Protein AF-K1RII8-F1 (afdb_monomer)

Structure (mmCIF, N/CA/C/O backbone):
data_AF-K1RII8-F1
#
_entry.id   AF-K1RII8-F1
#
loop_
_atom_site.group_PDB
_atom_site.id
_atom_site.type_symbol
_atom_site.label_atom_id
_atom_site.label_alt_id
_atom_site.label_comp_id
_atom_site.label_asym_id
_atom_site.label_entity_id
_atom_site.label_seq_id
_atom_site.pdbx_PDB_ins_code
_atom_site.Cartn_x
_atom_site.Cartn_y
_atom_site.Cartn_z
_atom_site.occupancy
_atom_site.B_iso_or_equiv
_atom_site.auth_seq_id
_atom_site.auth_comp_id
_atom_site.auth_asym_id
_atom_site.auth_atom_id
_atom_site.pdbx_PDB_model_num
ATOM 1 N N . GLY A 1 1 ? 4.124 8.345 20.555 1.00 61.12 1 GLY A N 1
ATOM 2 C CA . GLY A 1 1 ? 4.111 6.955 20.062 1.00 61.12 1 GLY A CA 1
ATOM 3 C C . GLY A 1 1 ? 3.527 6.010 21.091 1.00 61.12 1 GLY A C 1
ATOM 4 O O . GLY A 1 1 ? 2.361 5.662 20.985 1.00 61.12 1 GLY A O 1
ATOM 5 N N . ILE A 1 2 ? 4.304 5.656 22.119 1.00 74.94 2 ILE A N 1
ATOM 6 C CA . ILE A 1 2 ? 3.924 4.649 23.130 1.00 74.94 2 ILE A CA 1
ATOM 7 C C . ILE A 1 2 ? 2.565 4.928 23.811 1.00 74.94 2 ILE A C 1
ATOM 9 O O . ILE A 1 2 ? 1.757 4.004 23.855 1.00 74.94 2 ILE A O 1
ATOM 13 N N . PRO A 1 3 ? 2.238 6.161 24.260 1.00 75.81 3 PRO A N 1
ATOM 14 C CA . PRO A 1 3 ? 0.952 6.421 24.919 1.00 75.81 3 PRO A CA 1
ATOM 15 C C . PRO A 1 3 ? -0.270 6.275 24.000 1.00 75.81 3 PRO A C 1
ATOM 17 O O . PRO A 1 3 ? -1.356 5.941 24.457 1.00 75.81 3 PRO A O 1
ATOM 20 N N . VAL A 1 4 ? -0.103 6.531 22.699 1.00 74.69 4 VAL A N 1
ATOM 21 C CA . VAL A 1 4 ? -1.190 6.409 21.713 1.00 74.69 4 VAL A CA 1
ATOM 22 C C . VAL A 1 4 ? -1.444 4.936 21.402 1.00 74.69 4 VAL A C 1
ATOM 24 O O . VAL A 1 4 ? -2.581 4.487 21.473 1.00 74.69 4 VAL A O 1
ATOM 27 N N . LEU A 1 5 ? -0.377 4.158 21.195 1.00 75.81 5 LEU A N 1
ATOM 28 C CA . LEU A 1 5 ? -0.455 2.707 21.000 1.00 75.81 5 LEU A CA 1
ATOM 29 C C . LEU A 1 5 ? -1.109 1.990 22.189 1.00 75.81 5 LEU A C 1
ATOM 31 O O . LEU A 1 5 ? -1.930 1.095 22.001 1.00 75.81 5 LEU A O 1
ATOM 35 N N . THR A 1 6 ? -0.784 2.380 23.426 1.00 75.19 6 THR A N 1
ATOM 36 C CA . THR A 1 6 ? -1.411 1.776 24.611 1.00 75.19 6 THR A CA 1
ATOM 37 C C . THR A 1 6 ? -2.887 2.144 24.732 1.00 75.19 6 THR A C 1
ATOM 39 O O . THR A 1 6 ? -3.683 1.281 25.107 1.00 75.19 6 THR A O 1
ATOM 42 N N . MET A 1 7 ? -3.276 3.372 24.372 1.00 73.75 7 MET A N 1
ATOM 43 C CA . MET A 1 7 ? -4.682 3.782 24.308 1.00 73.75 7 MET A CA 1
ATOM 44 C C . MET A 1 7 ? -5.457 3.009 23.235 1.00 73.75 7 MET A C 1
ATOM 46 O O . MET A 1 7 ? -6.525 2.477 23.531 1.00 73.75 7 MET A O 1
ATOM 50 N N . GLU A 1 8 ? -4.911 2.862 22.028 1.00 72.50 8 GLU A N 1
ATOM 51 C CA . GLU A 1 8 ? -5.527 2.085 20.943 1.00 72.50 8 GLU A CA 1
ATOM 52 C C . GLU A 1 8 ? -5.708 0.609 21.323 1.00 72.50 8 GLU A C 1
ATOM 54 O O . GLU A 1 8 ? -6.787 0.042 21.142 1.00 72.50 8 GLU A O 1
ATOM 59 N N . LEU A 1 9 ? -4.691 -0.007 21.937 1.00 74.31 9 LEU A N 1
ATOM 60 C CA . LEU A 1 9 ? -4.772 -1.382 22.437 1.00 74.31 9 LEU A CA 1
ATOM 61 C C . LEU A 1 9 ? -5.768 -1.521 23.597 1.00 74.31 9 LEU A C 1
ATOM 63 O O . LEU A 1 9 ? -6.472 -2.529 23.687 1.00 74.31 9 LEU A O 1
ATOM 67 N N . ALA A 1 10 ? -5.856 -0.535 24.493 1.00 70.69 10 ALA A N 1
ATOM 68 C CA . ALA A 1 10 ? -6.836 -0.533 25.577 1.00 70.69 10 ALA A CA 1
ATOM 69 C C . ALA A 1 10 ? -8.272 -0.427 25.039 1.00 70.69 10 ALA A C 1
ATOM 71 O O . ALA A 1 10 ? -9.124 -1.220 25.439 1.00 70.69 10 ALA A O 1
ATOM 72 N N . VAL A 1 11 ? -8.521 0.475 24.084 1.00 66.50 11 VAL A N 1
ATOM 73 C CA . VAL A 1 11 ? -9.820 0.632 23.408 1.00 66.50 11 VAL A CA 1
ATOM 74 C C . VAL A 1 11 ? -10.182 -0.626 22.612 1.00 66.50 11 VAL A C 1
ATOM 76 O O . VAL A 1 11 ? -11.313 -1.106 22.699 1.00 66.50 11 VAL A O 1
ATOM 79 N N . GLY A 1 12 ? -9.220 -1.221 21.899 1.00 64.75 12 GLY A N 1
ATOM 80 C CA . GLY A 1 12 ? -9.406 -2.477 21.169 1.00 64.75 12 GLY A CA 1
ATOM 81 C C . GLY A 1 12 ? -9.759 -3.655 22.083 1.00 64.75 12 GLY A C 1
ATOM 82 O O . GLY A 1 12 ? -10.701 -4.399 21.800 1.00 64.75 12 GLY A O 1
ATOM 83 N N . ARG A 1 13 ? -9.067 -3.798 23.225 1.00 69.50 13 ARG A N 1
ATOM 84 C CA . ARG A 1 13 ? -9.369 -4.836 24.231 1.00 69.50 13 ARG A CA 1
ATOM 85 C C . ARG A 1 13 ? -10.709 -4.619 24.932 1.00 69.50 13 ARG A C 1
ATOM 87 O O . ARG A 1 13 ? -11.391 -5.600 25.199 1.00 69.50 13 ARG A O 1
ATOM 94 N N . ALA A 1 14 ? -11.081 -3.373 25.224 1.00 59.16 14 ALA A N 1
ATOM 95 C CA . ALA A 1 14 ? -12.336 -3.049 25.903 1.00 59.16 14 ALA A CA 1
ATOM 96 C C . ALA A 1 14 ? -13.565 -3.246 24.999 1.00 59.16 14 ALA A C 1
ATOM 98 O O . ALA A 1 14 ? -14.625 -3.641 25.472 1.00 59.16 14 ALA A O 1
ATOM 99 N N . SER A 1 15 ? -13.424 -2.998 23.696 1.00 56.56 15 SER A N 1
ATOM 100 C CA . SER A 1 15 ? -14.519 -3.140 22.735 1.00 56.56 15 SER A CA 1
ATOM 101 C C . SER A 1 15 ? -14.684 -4.561 22.186 1.00 56.56 15 SER A C 1
ATOM 103 O O . SER A 1 15 ? -15.812 -4.987 21.938 1.00 56.56 15 SER A O 1
ATOM 105 N N . ARG A 1 16 ? -13.580 -5.293 21.943 1.00 59.09 16 ARG A N 1
ATOM 106 C CA . ARG A 1 16 ? -13.562 -6.595 21.229 1.00 59.09 16 ARG A CA 1
ATOM 107 C C . ARG A 1 16 ? -14.264 -6.567 19.854 1.00 59.09 16 ARG A C 1
ATOM 109 O O . ARG A 1 16 ? -14.534 -7.621 19.284 1.00 59.09 16 ARG A O 1
ATOM 116 N N . LYS A 1 17 ? -14.556 -5.382 19.309 1.00 57.78 17 LYS A N 1
ATOM 117 C CA . LYS A 1 17 ? -15.215 -5.157 18.014 1.00 57.78 17 LYS A CA 1
ATOM 118 C C . LYS A 1 17 ? -14.380 -4.208 17.147 1.00 57.78 17 LYS A C 1
ATOM 120 O O . LYS A 1 17 ? -13.453 -3.566 17.633 1.00 57.78 17 LYS A O 1
ATOM 125 N N . SER A 1 18 ? -14.703 -4.137 15.852 1.00 58.31 18 SER A N 1
ATOM 126 C CA . SER A 1 18 ? -14.045 -3.231 14.892 1.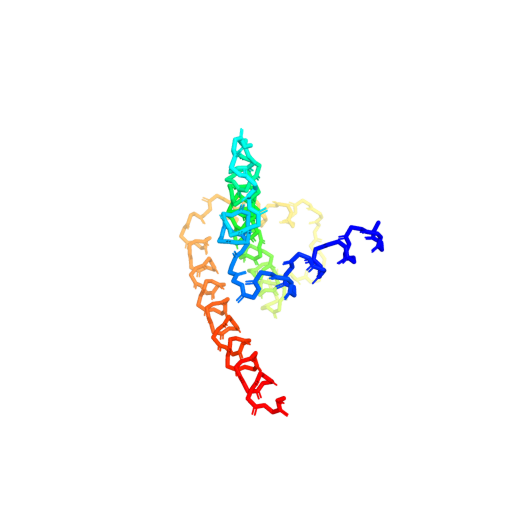00 58.31 18 SER A CA 1
ATOM 127 C C . SER A 1 18 ? -14.098 -1.768 15.359 1.00 58.31 18 SER A C 1
ATOM 129 O O . SER A 1 18 ? -15.046 -1.386 16.043 1.00 58.31 18 SER A O 1
ATOM 131 N N . ALA A 1 19 ? -13.112 -0.946 14.975 1.00 54.69 19 ALA A N 1
ATOM 132 C CA . ALA A 1 19 ? -12.894 0.421 15.471 1.00 54.69 19 ALA A CA 1
ATOM 133 C C . ALA A 1 19 ? -14.170 1.286 15.516 1.00 54.69 19 ALA A C 1
ATOM 135 O O . ALA A 1 19 ? -14.429 1.964 16.507 1.00 54.69 19 ALA A O 1
ATOM 136 N N . VAL A 1 20 ? -15.032 1.196 14.500 1.00 52.34 20 VAL A N 1
ATOM 137 C CA . VAL A 1 20 ? -16.312 1.930 14.448 1.00 52.34 20 VAL A CA 1
ATOM 138 C C . VAL A 1 20 ? -17.320 1.428 15.483 1.00 52.34 20 VAL A C 1
ATOM 140 O O . VAL A 1 20 ? -18.005 2.216 16.135 1.00 52.34 20 VAL A O 1
ATOM 143 N N . LEU A 1 21 ? -17.400 0.109 15.665 1.00 53.84 21 LEU A N 1
ATOM 144 C CA . LEU A 1 21 ? -18.239 -0.508 16.689 1.00 53.84 21 LEU A CA 1
ATOM 145 C C . LEU A 1 21 ? -17.686 -0.262 18.095 1.00 53.84 21 LEU A C 1
ATOM 147 O O . LEU A 1 21 ? -18.484 -0.183 19.024 1.00 53.84 21 LEU A O 1
ATOM 151 N N . SER A 1 22 ? -16.373 -0.075 18.256 1.00 53.97 22 SER A N 1
ATOM 152 C CA . SER A 1 22 ? -15.747 0.327 19.523 1.00 53.97 22 SER A CA 1
ATOM 153 C C . SER A 1 22 ? -16.216 1.692 19.982 1.00 53.97 22 SER A C 1
ATOM 155 O O . SER A 1 22 ? -16.699 1.817 21.105 1.00 53.97 22 SER A O 1
ATOM 157 N N . TYR A 1 23 ? -16.171 2.686 19.094 1.00 55.81 23 TYR A N 1
ATOM 158 C CA . TYR A 1 23 ? -16.688 4.019 19.401 1.00 55.81 23 TYR A CA 1
ATOM 159 C C . TYR A 1 23 ? -18.199 4.014 19.655 1.00 55.81 23 TYR A C 1
ATOM 161 O O . TYR A 1 23 ? -18.668 4.777 20.490 1.00 55.81 23 TYR A O 1
ATOM 169 N N . LYS A 1 24 ? -18.958 3.120 19.001 1.00 55.59 24 LYS A N 1
ATOM 170 C CA . LYS A 1 24 ? -20.407 2.974 19.224 1.00 55.59 24 LYS A CA 1
ATOM 171 C C . LYS A 1 24 ? -20.792 2.188 20.478 1.00 55.59 24 LYS A C 1
ATOM 173 O O . LYS A 1 24 ? -21.859 2.425 21.027 1.00 55.59 24 LYS A O 1
ATOM 178 N N . THR A 1 25 ? -19.950 1.264 20.933 1.00 54.38 25 THR A N 1
ATOM 179 C CA . THR A 1 25 ? -20.221 0.425 22.115 1.00 54.38 25 THR A CA 1
ATOM 180 C C . THR A 1 25 ? -19.752 1.097 23.409 1.00 54.38 25 THR A C 1
ATOM 182 O O . THR A 1 25 ? -20.356 0.887 24.454 1.00 54.38 25 THR A O 1
ATOM 185 N N . LEU A 1 26 ? -18.699 1.920 23.350 1.00 56.72 26 LEU A N 1
ATOM 186 C CA . LEU A 1 26 ? -18.140 2.641 24.504 1.00 56.72 26 LEU A CA 1
ATOM 187 C C . LEU A 1 26 ? -18.777 4.025 24.733 1.00 56.72 26 LEU A C 1
ATOM 189 O O . LEU A 1 26 ? -18.326 4.777 25.599 1.00 56.72 26 LEU A O 1
ATOM 193 N N . GLU A 1 27 ? -19.808 4.388 23.970 1.00 49.12 27 GLU A N 1
ATOM 194 C CA . GLU A 1 27 ? -20.438 5.701 24.083 1.00 49.12 27 GLU A CA 1
ATOM 195 C C . GLU A 1 27 ? -21.341 5.792 25.330 1.00 49.12 27 GLU A C 1
ATOM 197 O O . GLU A 1 27 ? -22.204 4.946 25.568 1.00 49.12 27 GLU A O 1
ATOM 202 N N . LYS A 1 28 ? -21.165 6.853 26.132 1.00 51.97 28 LYS A N 1
ATOM 203 C CA . LYS A 1 28 ? -22.134 7.251 27.168 1.00 51.97 28 LYS A CA 1
ATOM 204 C C . LYS A 1 28 ? -23.334 7.954 26.511 1.00 51.97 28 LYS A C 1
ATOM 206 O O . LYS A 1 28 ? -23.125 8.740 25.580 1.00 51.97 28 LYS A O 1
ATOM 211 N N . PRO A 1 29 ? -24.569 7.772 27.020 1.00 44.56 29 PRO A N 1
ATOM 212 C CA . PRO A 1 29 ? -25.761 8.390 26.440 1.00 44.56 29 PRO A CA 1
ATOM 213 C C . PRO A 1 29 ? -25.662 9.924 26.525 1.00 44.56 29 PRO A C 1
ATOM 215 O O . PRO A 1 29 ? -25.770 10.466 27.621 1.00 44.56 29 PRO A O 1
ATOM 218 N N . LYS A 1 30 ? -25.421 10.586 25.372 1.00 52.22 30 LYS A N 1
ATOM 219 C CA . LYS A 1 30 ? -25.394 12.047 25.052 1.00 52.22 30 LYS A CA 1
ATOM 220 C C . LYS A 1 30 ? -24.159 12.537 24.282 1.00 52.22 30 LYS A C 1
ATOM 222 O O . LYS A 1 30 ? -24.133 13.707 23.903 1.00 52.22 30 LYS A O 1
ATOM 227 N N . SER A 1 31 ? -23.135 11.722 24.050 1.00 52.31 31 SER A N 1
ATOM 228 C CA . SER A 1 31 ? -21.897 12.214 23.427 1.00 52.31 31 SER A CA 1
ATOM 229 C C . SER A 1 31 ? -21.854 11.938 21.918 1.00 52.31 31 SER A C 1
ATOM 231 O O . SER A 1 31 ? -22.328 10.903 21.487 1.00 52.31 31 SER A O 1
ATOM 233 N N . LYS A 1 32 ? -21.333 12.875 21.107 1.00 55.31 32 LYS A N 1
ATOM 234 C CA . LYS A 1 32 ? -21.252 12.782 19.630 1.00 55.31 32 LYS A CA 1
ATOM 235 C C . LYS A 1 32 ? -19.866 12.295 19.162 1.00 55.31 32 LYS A C 1
ATOM 237 O O . LYS A 1 32 ? -19.258 12.915 18.287 1.00 55.31 32 LYS A O 1
ATOM 242 N N . TRP A 1 33 ? -19.321 11.228 19.752 1.00 56.28 33 TRP A N 1
ATOM 243 C CA . TRP A 1 33 ? -17.960 10.752 19.422 1.00 56.28 33 TRP A CA 1
ATOM 244 C C . TRP A 1 33 ? -17.905 9.937 18.127 1.00 56.28 33 TRP A C 1
ATOM 246 O O . TRP A 1 33 ? -16.830 9.761 17.554 1.00 56.28 33 TRP A O 1
ATOM 256 N N . HIS A 1 34 ? -19.058 9.529 17.597 1.00 55.03 34 HIS A N 1
ATOM 257 C CA . HIS A 1 34 ? -19.180 8.893 16.283 1.00 55.03 34 HIS A CA 1
ATOM 258 C C . HIS A 1 34 ? -18.495 9.638 15.122 1.00 55.03 34 HIS A C 1
ATOM 260 O O . HIS A 1 34 ? -18.004 8.991 14.197 1.00 55.03 34 HIS A O 1
ATOM 266 N N . ILE A 1 35 ? -18.422 10.975 15.161 1.00 60.38 35 ILE A N 1
ATOM 267 C CA . ILE A 1 35 ? -17.836 11.785 14.075 1.00 60.38 35 ILE A CA 1
ATOM 268 C C . ILE A 1 35 ? -16.328 11.528 13.933 1.00 60.38 35 ILE A C 1
ATOM 270 O O . ILE A 1 35 ? -15.824 11.416 12.816 1.00 60.38 35 ILE A O 1
ATOM 274 N N . HIS A 1 36 ? -15.610 11.360 15.047 1.00 63.41 36 HIS A N 1
ATOM 275 C CA . HIS A 1 36 ? -14.169 11.082 15.016 1.00 63.41 36 HIS A CA 1
ATOM 276 C C . HIS A 1 36 ? -13.865 9.667 14.506 1.00 63.41 36 HIS A C 1
ATOM 278 O O . HIS A 1 36 ? -12.886 9.469 13.789 1.00 63.41 36 HIS A O 1
ATOM 284 N N . GLY A 1 37 ? -14.733 8.693 14.805 1.00 64.00 37 GLY A N 1
ATOM 285 C CA . GLY A 1 37 ? -14.618 7.339 14.257 1.00 64.00 37 GLY A CA 1
ATOM 286 C C . GLY A 1 37 ? -14.803 7.297 12.736 1.00 64.00 37 GLY A C 1
ATOM 287 O O . GLY A 1 37 ? -14.096 6.562 12.048 1.00 64.00 37 GLY A O 1
ATOM 288 N N . TRP A 1 38 ? -15.710 8.118 12.194 1.00 66.50 38 TRP A N 1
ATOM 289 C CA . TRP A 1 38 ? -15.919 8.216 10.747 1.00 66.50 38 TRP A CA 1
ATOM 290 C C . TRP A 1 38 ? -14.762 8.932 10.037 1.00 66.50 38 TRP A C 1
ATOM 292 O O . TRP A 1 38 ? -14.298 8.453 9.005 1.00 66.50 38 TRP A O 1
ATOM 302 N N . LEU A 1 39 ? -14.224 10.003 10.633 1.00 73.81 39 LEU A N 1
ATOM 303 C CA . LEU A 1 39 ? -13.029 10.689 10.128 1.00 73.81 39 LEU A CA 1
ATOM 304 C C . LEU A 1 39 ? -11.824 9.739 10.080 1.00 73.81 39 LEU A C 1
ATOM 306 O O . LEU A 1 39 ? -11.138 9.670 9.064 1.00 73.81 39 LEU A O 1
ATOM 310 N N . CYS A 1 40 ? -11.610 8.948 11.136 1.00 72.56 40 CYS A N 1
ATOM 311 C CA . CYS A 1 40 ? -10.549 7.941 11.175 1.00 72.56 40 CYS A CA 1
ATOM 312 C C . CYS A 1 40 ? -10.704 6.893 10.058 1.00 72.56 40 CYS A C 1
ATOM 314 O O . CYS A 1 40 ? -9.731 6.591 9.372 1.00 72.56 40 CYS A O 1
ATOM 316 N N . MET A 1 41 ? -11.920 6.396 9.801 1.00 73.75 41 MET A N 1
ATOM 317 C CA . MET A 1 41 ? -12.158 5.463 8.691 1.00 73.75 41 MET A CA 1
ATOM 318 C C . MET A 1 41 ? -11.889 6.073 7.318 1.00 73.75 41 MET A C 1
ATOM 320 O O . MET A 1 41 ? -11.256 5.425 6.488 1.00 73.75 41 MET A O 1
ATOM 324 N N . ILE A 1 42 ? -12.355 7.301 7.076 1.00 80.00 42 ILE A N 1
ATOM 325 C CA . ILE A 1 42 ? -12.085 8.004 5.816 1.00 80.00 42 ILE A CA 1
ATOM 326 C C . ILE A 1 42 ? -10.576 8.202 5.650 1.00 80.00 42 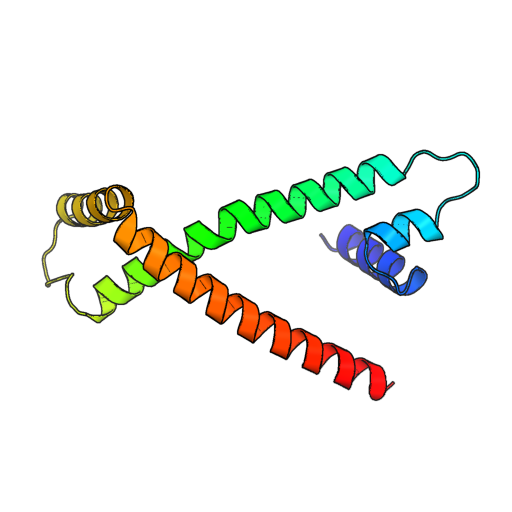ILE A C 1
ATOM 328 O O . ILE A 1 42 ? -10.048 7.947 4.573 1.00 80.00 42 ILE A O 1
ATOM 332 N N . GLY A 1 43 ? -9.873 8.575 6.723 1.00 82.50 43 GLY A N 1
ATOM 333 C CA . GLY A 1 43 ? -8.416 8.684 6.736 1.00 82.50 43 GLY A CA 1
ATOM 334 C C . GLY A 1 43 ? -7.732 7.373 6.349 1.00 82.50 43 GLY A C 1
ATOM 335 O O . GLY A 1 43 ? -6.917 7.361 5.432 1.00 82.50 43 GLY A O 1
ATOM 336 N N . CYS A 1 44 ? -8.110 6.253 6.972 1.00 81.50 44 CYS A N 1
ATOM 337 C CA . CYS A 1 44 ? -7.571 4.936 6.626 1.00 81.50 44 CYS A CA 1
ATOM 338 C C . CYS A 1 44 ? -7.871 4.545 5.173 1.00 81.50 44 CYS A C 1
ATOM 340 O O . CYS A 1 44 ? -7.007 3.995 4.497 1.00 81.50 44 CYS A O 1
ATOM 342 N N . TYR A 1 45 ? -9.067 4.849 4.668 1.00 82.50 45 TYR A N 1
ATOM 343 C CA . TYR A 1 45 ? -9.431 4.542 3.286 1.00 82.50 45 TYR A CA 1
ATOM 344 C C . TYR A 1 45 ? -8.640 5.384 2.276 1.00 82.50 45 TYR A C 1
ATOM 346 O O . TYR A 1 45 ? -8.135 4.849 1.292 1.00 82.50 45 TYR A O 1
ATOM 354 N N . LEU A 1 46 ? -8.464 6.681 2.544 1.00 86.00 46 LEU A N 1
ATOM 355 C CA . LEU A 1 46 ? -7.634 7.571 1.726 1.00 86.00 46 LEU A CA 1
ATOM 356 C C . LEU A 1 46 ? -6.168 7.129 1.722 1.00 86.00 46 LEU A C 1
ATOM 358 O O . LEU A 1 46 ? -5.535 7.118 0.668 1.00 86.00 46 LEU A O 1
ATOM 362 N N . LEU A 1 47 ? -5.645 6.707 2.877 1.00 86.00 47 LEU A N 1
ATOM 363 C CA . LEU A 1 47 ? -4.298 6.147 2.973 1.00 86.00 47 LEU A CA 1
ATOM 364 C C . LEU A 1 47 ? -4.158 4.890 2.109 1.00 86.00 47 LEU A C 1
ATOM 366 O O . LEU A 1 47 ? -3.210 4.799 1.334 1.00 86.00 47 LEU A O 1
ATOM 370 N N . MET A 1 48 ? -5.116 3.960 2.175 1.00 82.00 48 MET A N 1
ATOM 371 C CA . MET A 1 48 ? -5.109 2.747 1.345 1.00 82.00 48 MET A CA 1
ATOM 372 C C . MET A 1 48 ? -5.211 3.063 -0.154 1.00 82.00 48 MET A C 1
ATOM 374 O O . MET A 1 48 ? -4.503 2.455 -0.962 1.00 82.00 48 MET A O 1
ATOM 378 N N . MET A 1 49 ? -6.046 4.038 -0.530 1.00 84.31 49 MET A N 1
ATOM 379 C CA . MET A 1 49 ? -6.191 4.489 -1.917 1.00 84.31 49 MET A CA 1
ATOM 380 C C . MET A 1 49 ? -4.889 5.075 -2.472 1.00 84.31 49 MET A C 1
ATOM 382 O O . MET A 1 49 ? -4.589 4.856 -3.640 1.00 84.31 49 MET A O 1
ATOM 386 N N . PHE A 1 50 ? -4.111 5.792 -1.658 1.00 84.31 50 PHE A N 1
ATOM 387 C CA . PHE A 1 50 ? -2.811 6.326 -2.070 1.00 84.31 50 PHE A CA 1
ATOM 388 C C . PHE A 1 50 ? -1.719 5.247 -2.096 1.00 84.31 50 PHE A C 1
ATOM 390 O O . PHE A 1 50 ? -0.917 5.202 -3.024 1.00 84.31 50 PHE A O 1
ATOM 397 N N . TYR A 1 51 ? -1.700 4.346 -1.113 1.00 85.62 51 TYR A N 1
ATOM 398 C CA . TYR A 1 51 ? -0.655 3.326 -1.001 1.00 85.62 51 TYR A CA 1
ATOM 399 C C . TYR A 1 51 ? -0.698 2.284 -2.122 1.00 85.62 51 TYR A C 1
ATOM 401 O O . TYR A 1 51 ? 0.348 1.909 -2.642 1.00 85.62 51 TYR A O 1
ATOM 409 N N . THR A 1 52 ? -1.890 1.838 -2.524 1.00 86.31 52 THR A N 1
ATOM 410 C CA . THR A 1 52 ? -2.048 0.773 -3.532 1.00 86.31 52 THR A CA 1
ATOM 411 C C . THR A 1 52 ? -1.374 1.103 -4.880 1.00 86.31 52 THR A C 1
ATOM 413 O O . THR A 1 52 ? -0.547 0.308 -5.332 1.00 86.31 52 THR A O 1
ATOM 416 N N . PRO A 1 53 ? -1.642 2.258 -5.530 1.00 86.81 53 PRO A N 1
ATOM 417 C CA . PRO A 1 53 ? -0.946 2.634 -6.757 1.00 86.81 53 PRO A CA 1
ATOM 418 C C . PRO A 1 53 ? 0.535 2.928 -6.513 1.00 86.81 53 PRO A C 1
ATOM 420 O O . PRO A 1 53 ? 1.345 2.627 -7.385 1.00 86.81 53 PRO A O 1
ATOM 423 N N . VAL A 1 54 ? 0.907 3.453 -5.335 1.00 87.88 54 VAL A N 1
ATOM 424 C CA . VAL A 1 54 ? 2.313 3.724 -5.003 1.00 87.88 54 VAL A CA 1
ATOM 425 C C . VAL A 1 54 ? 3.151 2.451 -4.971 1.00 87.88 54 VAL A C 1
ATOM 427 O O . VAL A 1 54 ? 4.217 2.387 -5.578 1.00 87.88 54 VAL A O 1
ATOM 430 N N . SER A 1 55 ? 2.647 1.404 -4.326 1.00 87.88 55 SER A N 1
ATOM 431 C CA . SER A 1 55 ? 3.302 0.098 -4.309 1.00 87.88 55 SER A CA 1
ATOM 432 C C . SER A 1 55 ? 3.334 -0.564 -5.692 1.00 87.88 55 SER A C 1
ATOM 434 O O . SER A 1 55 ? 4.298 -1.263 -5.997 1.00 87.88 55 SER A O 1
ATOM 436 N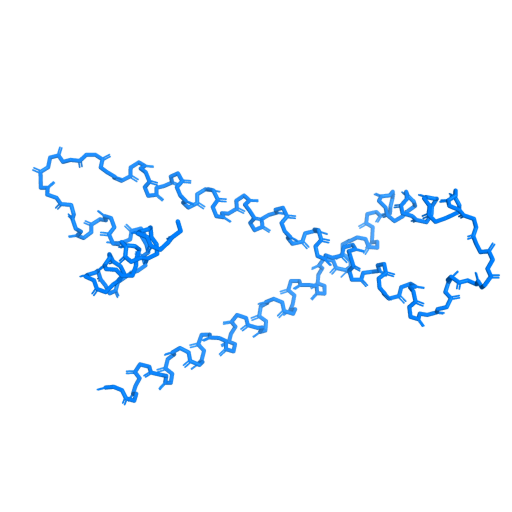 N . ALA A 1 56 ? 2.330 -0.325 -6.543 1.00 87.31 56 ALA A N 1
ATOM 437 C CA . ALA A 1 56 ? 2.262 -0.893 -7.890 1.00 87.31 56 ALA A CA 1
ATOM 438 C C . ALA A 1 56 ? 3.381 -0.394 -8.808 1.00 87.31 56 ALA A C 1
ATOM 440 O O . ALA A 1 56 ? 4.111 -1.209 -9.371 1.00 87.31 56 ALA A O 1
ATOM 441 N N . TRP A 1 57 ? 3.569 0.924 -8.926 1.00 83.81 57 TRP A N 1
ATOM 442 C CA . TRP A 1 57 ? 4.642 1.454 -9.773 1.00 83.81 57 TRP A CA 1
ATOM 443 C C . TRP A 1 57 ? 6.034 1.1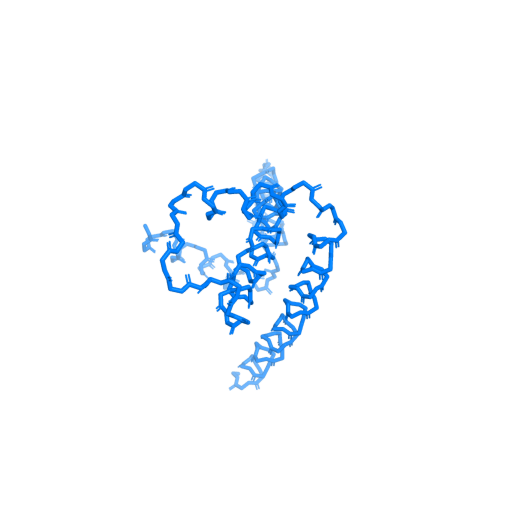95 -9.180 1.00 83.81 57 TRP A C 1
ATOM 445 O O . TRP A 1 57 ? 6.990 1.022 -9.930 1.00 83.81 57 TRP A O 1
ATOM 455 N N . MET A 1 58 ? 6.159 1.093 -7.851 1.00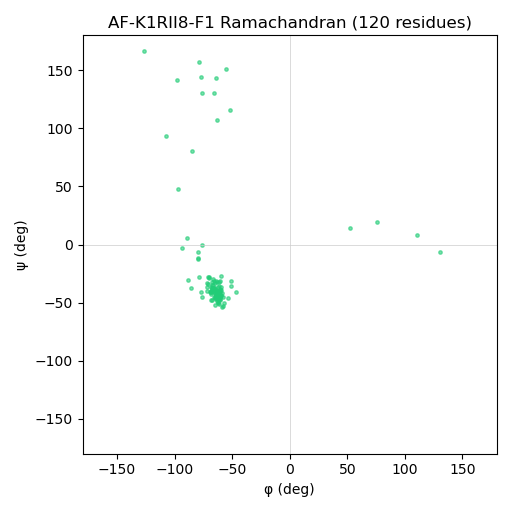 85.38 58 MET A N 1
ATOM 456 C CA . MET A 1 58 ? 7.413 0.678 -7.206 1.00 85.38 58 MET A CA 1
ATOM 457 C C . MET A 1 58 ? 7.795 -0.763 -7.575 1.00 85.38 58 MET A C 1
ATOM 459 O O . MET A 1 58 ? 8.966 -1.041 -7.841 1.00 85.38 58 MET A O 1
ATOM 463 N N . LEU A 1 59 ? 6.820 -1.679 -7.620 1.00 85.94 59 LEU A N 1
ATOM 464 C CA . LEU A 1 59 ? 7.052 -3.070 -8.014 1.00 85.94 59 LEU A CA 1
ATOM 465 C C . LEU A 1 59 ? 7.394 -3.193 -9.504 1.00 85.94 59 LEU A C 1
ATOM 467 O O . LEU A 1 59 ? 8.308 -3.937 -9.854 1.00 85.94 59 LEU A O 1
ATOM 471 N N . ASP A 1 60 ? 6.712 -2.439 -10.368 1.00 85.50 60 ASP A N 1
ATOM 472 C CA . ASP A 1 60 ? 7.056 -2.363 -11.791 1.00 85.50 60 ASP A CA 1
ATOM 473 C C . ASP A 1 60 ? 8.495 -1.880 -11.997 1.00 85.50 60 ASP A C 1
ATOM 475 O O . ASP A 1 60 ? 9.275 -2.480 -12.737 1.00 85.50 60 ASP A O 1
ATOM 479 N N . TYR A 1 61 ? 8.887 -0.833 -11.274 1.00 81.25 61 TYR A N 1
ATOM 480 C CA . TYR A 1 61 ? 10.238 -0.304 -11.345 1.00 81.25 61 TYR A CA 1
ATOM 481 C C . TYR A 1 61 ? 11.282 -1.343 -10.906 1.00 81.25 61 TYR A C 1
ATOM 483 O O . TYR A 1 61 ? 12.319 -1.506 -11.555 1.00 81.25 61 TYR A O 1
ATOM 491 N N . PHE A 1 62 ? 10.981 -2.109 -9.852 1.00 83.00 62 PHE A N 1
ATOM 492 C CA . PHE A 1 62 ? 11.799 -3.246 -9.428 1.00 83.00 62 PHE A CA 1
ATOM 493 C C . PHE A 1 62 ? 11.863 -4.346 -10.498 1.00 83.00 62 PHE A C 1
ATOM 495 O O . PHE A 1 62 ? 12.936 -4.892 -10.755 1.00 83.00 62 PHE A O 1
ATOM 502 N N . TYR A 1 63 ? 10.751 -4.645 -11.173 1.00 82.62 63 TYR A N 1
ATOM 503 C CA . TYR A 1 63 ? 10.719 -5.614 -12.266 1.00 82.62 63 TYR A CA 1
ATOM 504 C C . TYR A 1 63 ? 11.565 -5.156 -13.458 1.00 82.62 63 TYR A C 1
ATOM 506 O O . TYR A 1 63 ? 12.405 -5.918 -13.929 1.00 82.62 63 TYR A O 1
ATOM 514 N N . LYS A 1 64 ? 11.433 -3.895 -13.892 1.00 78.19 64 LYS A N 1
ATOM 515 C CA . LYS A 1 64 ? 12.259 -3.291 -14.954 1.00 78.19 64 LYS A CA 1
ATOM 516 C C . LYS A 1 64 ? 13.747 -3.271 -14.596 1.00 78.19 64 LYS A C 1
ATOM 518 O O . LYS A 1 64 ? 14.593 -3.377 -15.491 1.00 78.19 64 LYS A O 1
ATOM 523 N N . PHE A 1 65 ? 14.068 -3.146 -13.307 1.00 75.69 65 PHE A N 1
ATOM 524 C CA . PHE A 1 65 ? 15.424 -3.303 -12.784 1.00 75.69 65 PHE A CA 1
ATOM 525 C C . PHE A 1 65 ? 15.919 -4.747 -12.905 1.00 75.69 65 PHE A C 1
ATOM 527 O O . PHE A 1 65 ? 17.002 -4.981 -13.441 1.00 75.69 65 PHE A O 1
ATOM 534 N N . ALA A 1 66 ? 15.105 -5.720 -12.495 1.00 77.94 66 ALA A N 1
ATOM 535 C CA . ALA A 1 66 ? 15.440 -7.140 -12.557 1.00 77.94 66 ALA A CA 1
ATOM 536 C C . ALA A 1 66 ? 15.552 -7.687 -13.995 1.00 77.94 66 ALA A C 1
ATOM 538 O O . ALA A 1 66 ? 16.410 -8.524 -14.261 1.00 77.94 66 ALA A O 1
ATOM 539 N N . THR A 1 67 ? 14.736 -7.206 -14.939 1.00 74.75 67 THR A N 1
ATOM 540 C CA . THR A 1 67 ? 14.780 -7.616 -16.357 1.00 74.75 67 THR A CA 1
ATOM 541 C C . THR A 1 67 ? 15.942 -7.009 -17.145 1.00 74.75 67 THR A C 1
ATOM 543 O O . THR A 1 67 ? 16.096 -7.296 -18.332 1.00 74.75 67 THR A O 1
ATOM 546 N N . GLY A 1 68 ? 16.789 -6.187 -16.516 1.00 65.94 68 GLY A N 1
ATOM 547 C CA . GLY A 1 68 ? 17.979 -5.632 -17.162 1.00 65.94 68 GLY A CA 1
ATOM 548 C C . GLY A 1 68 ? 17.681 -4.499 -18.146 1.00 65.94 68 GLY A C 1
ATOM 549 O O . GLY A 1 68 ? 18.529 -4.162 -18.974 1.00 65.94 68 GLY A O 1
ATOM 550 N N . THR A 1 69 ? 16.503 -3.869 -18.045 1.00 60.28 69 THR A N 1
ATOM 551 C CA . THR A 1 69 ? 16.187 -2.635 -18.792 1.00 60.28 69 THR A CA 1
ATOM 552 C C . THR A 1 69 ? 17.177 -1.521 -18.435 1.00 60.28 69 THR A C 1
ATOM 554 O O . THR A 1 69 ? 17.491 -0.669 -19.265 1.00 60.28 69 THR A O 1
ATOM 557 N N . PHE A 1 70 ? 17.740 -1.583 -17.221 1.00 59.72 70 PHE A N 1
ATOM 558 C CA . PHE A 1 70 ? 18.845 -0.747 -16.773 1.00 59.72 70 PHE A CA 1
ATOM 559 C C . PHE A 1 70 ? 20.206 -1.311 -17.179 1.00 59.72 70 PHE A C 1
ATOM 561 O O . PHE A 1 70 ? 20.903 -1.943 -16.392 1.00 59.72 70 PHE A O 1
ATOM 568 N N . LYS A 1 71 ? 20.593 -1.065 -18.437 1.00 57.56 71 LYS A N 1
ATOM 569 C CA . LYS A 1 71 ? 21.950 -1.354 -18.922 1.00 57.56 71 LYS A CA 1
ATOM 570 C C . LYS A 1 71 ? 22.982 -0.496 -18.177 1.00 57.56 71 LYS A C 1
ATOM 572 O O . LYS A 1 71 ? 22.731 0.676 -17.890 1.00 57.56 71 LYS A O 1
ATOM 577 N N . SER A 1 72 ? 24.152 -1.074 -17.895 1.00 48.56 72 SER A N 1
ATOM 578 C CA . SER A 1 72 ? 25.293 -0.383 -17.281 1.00 48.56 72 SER A CA 1
ATOM 579 C C . SER A 1 72 ? 25.624 0.902 -18.054 1.00 48.56 72 SER A C 1
ATOM 581 O O . SER A 1 72 ? 25.993 0.832 -19.223 1.00 48.56 72 SER A O 1
ATOM 583 N N . GLY A 1 73 ? 25.466 2.066 -17.411 1.00 59.16 73 GLY A N 1
ATOM 584 C CA . GLY A 1 73 ? 25.754 3.383 -18.001 1.00 59.16 73 GLY A CA 1
ATOM 585 C C . GLY A 1 73 ? 24.544 4.278 -18.299 1.00 59.16 73 GLY A C 1
ATOM 586 O O . GLY A 1 73 ? 24.726 5.317 -18.928 1.00 59.16 73 GLY A O 1
ATOM 587 N N . MET A 1 74 ? 23.325 3.920 -17.872 1.00 58.47 74 MET A N 1
ATOM 588 C CA . MET A 1 74 ? 22.169 4.812 -18.041 1.00 58.47 74 MET A CA 1
ATOM 589 C C . MET A 1 74 ? 22.293 6.097 -17.212 1.00 58.47 74 MET A C 1
ATOM 591 O O . MET A 1 74 ? 22.553 6.053 -16.010 1.00 58.47 74 MET A O 1
ATOM 595 N N . ASN A 1 75 ? 22.070 7.236 -17.867 1.00 63.34 75 ASN A N 1
ATOM 596 C CA . ASN A 1 75 ? 22.124 8.556 -17.245 1.00 63.34 75 ASN A CA 1
ATOM 597 C C . ASN A 1 75 ? 20.828 8.860 -16.457 1.00 63.34 75 ASN A C 1
ATOM 599 O O . ASN A 1 75 ? 19.764 8.322 -16.772 1.00 63.34 75 ASN A O 1
ATOM 603 N N . SER A 1 76 ? 20.893 9.766 -15.472 1.00 66.56 76 SER A N 1
ATOM 604 C CA . SER A 1 76 ? 19.750 10.196 -14.629 1.00 66.56 76 SER A CA 1
ATOM 605 C C . SER A 1 76 ? 18.506 10.617 -15.442 1.00 66.56 76 SER A C 1
ATOM 607 O O . SER A 1 76 ? 17.361 10.329 -15.080 1.00 66.56 76 SER A O 1
ATOM 609 N N . GLU A 1 77 ? 18.728 11.239 -16.601 1.00 69.50 77 GLU A N 1
ATOM 610 C CA . GLU A 1 77 ? 17.671 11.676 -17.520 1.00 69.50 77 GLU A CA 1
ATOM 611 C C . GLU A 1 77 ? 16.919 10.504 -18.164 1.00 69.50 77 GLU A C 1
ATOM 613 O O . GLU A 1 77 ? 15.699 10.554 -18.313 1.00 69.50 77 GLU A O 1
ATOM 618 N N . GLN A 1 78 ? 17.617 9.416 -18.498 1.00 69.00 78 GLN A N 1
ATOM 619 C CA . GLN A 1 78 ? 17.008 8.236 -19.120 1.00 69.00 78 GLN A CA 1
ATOM 620 C C . GLN A 1 78 ? 16.149 7.471 -18.112 1.00 69.00 78 GLN A C 1
ATOM 622 O O . GLN A 1 78 ? 15.055 7.017 -18.439 1.00 69.00 78 GLN A O 1
ATOM 627 N N . VAL A 1 79 ? 16.604 7.419 -16.860 1.00 71.44 79 VAL A N 1
ATOM 628 C CA . VAL A 1 79 ? 15.849 6.867 -15.734 1.00 71.44 79 VAL A CA 1
ATOM 629 C C . VAL A 1 79 ? 14.550 7.648 -15.497 1.00 71.44 79 VAL A C 1
ATOM 631 O O . VAL A 1 79 ? 13.471 7.062 -15.389 1.00 71.44 79 VAL A O 1
ATOM 634 N N . SER A 1 80 ? 14.639 8.980 -15.500 1.00 74.00 80 SER A N 1
ATOM 635 C CA . SER A 1 80 ? 13.473 9.863 -15.373 1.00 74.00 80 SER A CA 1
ATOM 636 C C . SER A 1 80 ? 12.513 9.733 -16.564 1.00 74.00 80 SER A C 1
ATOM 638 O O . SER A 1 80 ? 11.297 9.823 -16.398 1.00 74.00 80 SER A O 1
ATOM 640 N N . GLY A 1 81 ? 13.032 9.470 -17.768 1.00 77.38 81 GLY A N 1
ATOM 641 C CA . GLY A 1 81 ? 12.229 9.177 -18.958 1.00 77.38 81 GLY A CA 1
ATOM 642 C C . GLY A 1 81 ? 11.437 7.870 -18.847 1.00 77.38 81 GLY A C 1
ATOM 643 O O . GLY A 1 81 ? 10.260 7.838 -19.200 1.00 77.38 81 GLY A O 1
ATOM 644 N N . VAL A 1 82 ? 12.039 6.807 -18.300 1.00 75.56 82 VAL A N 1
ATOM 645 C CA . VAL A 1 82 ? 11.345 5.528 -18.046 1.00 75.56 82 VAL A CA 1
ATOM 646 C C . VAL A 1 82 ? 10.207 5.712 -17.040 1.00 75.56 82 VAL A C 1
ATOM 648 O O . VAL A 1 82 ? 9.111 5.206 -17.270 1.00 75.56 82 VAL A O 1
ATOM 651 N N . PHE A 1 83 ? 10.431 6.482 -15.972 1.00 77.25 83 PHE A N 1
ATOM 652 C CA . PHE A 1 83 ? 9.390 6.793 -14.990 1.00 77.25 83 PHE A CA 1
ATOM 653 C C . PHE A 1 83 ? 8.234 7.607 -15.594 1.00 77.25 83 PHE A C 1
ATOM 655 O O . PHE A 1 83 ? 7.069 7.279 -15.380 1.00 77.25 83 PHE A O 1
ATOM 662 N N . ASN A 1 84 ? 8.535 8.633 -16.396 1.00 79.00 84 ASN A N 1
ATOM 663 C CA . ASN A 1 84 ? 7.497 9.420 -17.066 1.00 79.00 84 ASN A CA 1
ATOM 664 C C . ASN A 1 84 ? 6.694 8.587 -18.071 1.00 79.00 84 ASN A C 1
ATOM 666 O O . ASN A 1 84 ? 5.476 8.720 -18.126 1.00 79.00 84 ASN A O 1
ATOM 670 N N . ASN A 1 85 ? 7.347 7.695 -18.819 1.00 81.69 85 ASN A N 1
ATOM 671 C CA . ASN A 1 85 ? 6.659 6.785 -19.734 1.00 81.69 85 ASN A CA 1
ATOM 672 C C . ASN A 1 85 ? 5.766 5.783 -18.993 1.00 81.69 85 ASN A C 1
ATOM 674 O O . ASN A 1 85 ? 4.668 5.493 -19.462 1.00 81.69 85 ASN A O 1
ATOM 678 N N . LEU A 1 86 ? 6.201 5.299 -17.826 1.00 77.75 86 LEU A N 1
ATOM 679 C CA . LEU A 1 86 ? 5.377 4.456 -16.963 1.00 77.75 86 LEU A CA 1
ATOM 680 C C . LEU A 1 86 ? 4.134 5.211 -16.470 1.00 77.75 86 LEU A C 1
ATOM 682 O O . LEU A 1 86 ? 3.022 4.710 -16.609 1.00 77.75 86 LEU A O 1
ATOM 686 N N . MET A 1 87 ? 4.301 6.435 -15.956 1.00 78.06 87 MET A N 1
ATOM 687 C CA . MET A 1 87 ? 3.166 7.271 -15.534 1.00 78.06 87 MET A CA 1
ATOM 688 C C . MET A 1 87 ? 2.237 7.638 -16.698 1.00 78.06 87 MET A C 1
ATOM 690 O O . MET A 1 87 ? 1.032 7.787 -16.504 1.00 78.06 87 MET A O 1
ATOM 694 N N . ALA A 1 88 ? 2.784 7.782 -17.905 1.00 82.88 88 ALA A N 1
ATOM 695 C CA . ALA A 1 88 ? 2.028 8.085 -19.114 1.00 82.88 88 ALA A CA 1
ATOM 696 C C . ALA A 1 88 ? 1.333 6.859 -19.730 1.00 82.88 88 ALA A C 1
ATOM 698 O O . ALA A 1 88 ? 0.568 7.034 -20.676 1.00 82.88 88 ALA A O 1
ATOM 699 N N . SER A 1 89 ? 1.576 5.644 -19.219 1.00 84.19 89 SER A N 1
ATOM 700 C CA . SER A 1 89 ? 0.991 4.389 -19.703 1.00 84.19 89 SER A CA 1
ATOM 701 C C . SER A 1 89 ? -0.060 3.852 -18.717 1.00 84.19 89 SER A C 1
ATOM 703 O O . SER A 1 89 ? 0.267 3.094 -17.799 1.00 84.19 89 SER A O 1
ATOM 705 N N . PRO A 1 90 ? -1.358 4.175 -18.904 1.00 81.31 90 PRO A N 1
ATOM 706 C CA . PRO A 1 90 ? -2.418 3.710 -18.010 1.00 81.31 90 PRO A CA 1
ATOM 707 C C . PRO A 1 90 ? -2.534 2.186 -17.977 1.00 81.31 90 PRO A C 1
ATOM 709 O O . PRO A 1 90 ? -2.879 1.611 -16.951 1.00 81.31 90 PRO A O 1
ATOM 712 N N . VAL A 1 91 ? -2.246 1.523 -19.101 1.00 85.50 91 VAL A N 1
ATOM 713 C CA . VAL A 1 91 ? -2.393 0.070 -19.246 1.00 85.50 91 VAL A CA 1
ATOM 714 C C . VAL A 1 91 ? -1.377 -0.669 -18.379 1.00 85.50 91 VAL A C 1
ATOM 716 O O . VAL A 1 91 ? -1.755 -1.572 -17.636 1.00 85.50 91 VAL A O 1
ATOM 719 N N . GLU A 1 92 ? -0.107 -0.263 -18.430 1.00 82.00 92 GLU A N 1
ATOM 720 C CA . GLU A 1 92 ? 0.952 -0.862 -17.611 1.00 82.00 92 GLU A CA 1
ATOM 721 C C . GLU A 1 92 ? 0.673 -0.628 -16.121 1.00 82.00 92 GLU A C 1
ATOM 723 O O . GLU A 1 92 ? 0.728 -1.561 -15.319 1.00 82.00 92 GLU A O 1
ATOM 728 N N . MET A 1 93 ? 0.236 0.583 -15.764 1.00 84.19 93 MET A N 1
ATOM 729 C CA . MET A 1 93 ? -0.115 0.925 -14.388 1.00 84.19 93 MET A CA 1
ATOM 730 C C . MET A 1 93 ? -1.293 0.092 -13.850 1.00 84.19 93 MET A C 1
ATOM 732 O O . MET A 1 93 ? -1.248 -0.359 -12.707 1.00 84.19 93 MET A O 1
ATOM 736 N N . ILE A 1 94 ? -2.327 -0.165 -14.663 1.00 87.19 94 ILE A N 1
ATOM 737 C CA . ILE A 1 94 ? -3.484 -0.992 -14.272 1.00 87.19 94 ILE A CA 1
ATOM 738 C C . ILE A 1 94 ? -3.086 -2.457 -14.065 1.00 87.19 94 ILE A C 1
ATOM 740 O O . ILE A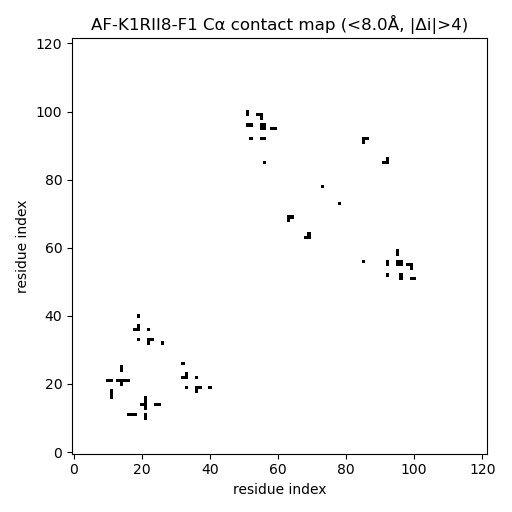 1 94 ? -3.572 -3.086 -13.125 1.00 87.19 94 ILE A O 1
ATOM 744 N N . ILE A 1 95 ? -2.203 -3.007 -14.903 1.00 88.75 95 ILE A N 1
ATOM 745 C CA . ILE A 1 95 ? -1.739 -4.396 -14.768 1.00 88.75 95 ILE A CA 1
ATOM 746 C C . ILE A 1 95 ? -1.003 -4.580 -13.437 1.00 88.75 95 ILE A C 1
ATOM 748 O O . ILE A 1 95 ? -1.341 -5.477 -12.663 1.00 88.75 95 ILE A O 1
ATOM 752 N N . TRP A 1 96 ? -0.051 -3.700 -13.125 1.00 87.69 96 TRP A N 1
ATOM 753 C CA . TRP A 1 96 ? 0.689 -3.762 -11.863 1.00 87.69 96 TRP A CA 1
ATOM 754 C C . TRP A 1 96 ? -0.179 -3.479 -10.643 1.00 87.69 96 TRP A C 1
ATOM 756 O O . TRP A 1 96 ? -0.003 -4.107 -9.597 1.00 87.69 96 TRP A O 1
ATOM 766 N N . LEU A 1 97 ? -1.164 -2.590 -10.782 1.00 89.62 97 LEU A N 1
ATOM 767 C CA . LEU A 1 97 ? -2.166 -2.356 -9.749 1.00 89.62 97 LEU A CA 1
ATOM 768 C C . LEU A 1 97 ? -2.976 -3.627 -9.471 1.00 89.62 97 LEU A C 1
ATOM 770 O O . LEU A 1 97 ? -3.134 -4.002 -8.312 1.00 89.62 97 LEU A O 1
ATOM 774 N N . ALA A 1 98 ? -3.451 -4.317 -10.512 1.00 90.31 98 ALA A N 1
ATOM 775 C CA . ALA A 1 98 ? -4.191 -5.568 -10.366 1.00 90.31 98 ALA A CA 1
ATOM 776 C C . ALA A 1 98 ? -3.342 -6.647 -9.674 1.00 90.31 98 ALA A C 1
ATOM 778 O O . ALA A 1 98 ? -3.839 -7.334 -8.783 1.00 90.31 98 ALA A O 1
ATOM 779 N N . ILE A 1 99 ? -2.054 -6.742 -10.021 1.00 91.12 99 ILE A N 1
ATOM 780 C CA . ILE A 1 99 ? -1.100 -7.647 -9.368 1.00 91.12 99 ILE A CA 1
ATOM 781 C C . ILE A 1 99 ? -0.999 -7.333 -7.867 1.00 91.12 99 ILE A C 1
ATOM 783 O O . ILE A 1 99 ? -1.233 -8.221 -7.048 1.00 91.12 99 ILE A O 1
ATOM 787 N N . ILE A 1 100 ? -0.721 -6.079 -7.489 1.00 90.38 100 ILE A N 1
ATOM 788 C CA . ILE A 1 100 ? -0.624 -5.673 -6.075 1.00 90.38 100 ILE A CA 1
ATOM 789 C C . ILE A 1 100 ? -1.933 -5.907 -5.318 1.00 90.38 100 ILE A C 1
ATOM 791 O O . ILE A 1 100 ? -1.893 -6.334 -4.168 1.00 90.38 100 ILE A O 1
ATOM 795 N N . VAL A 1 101 ? -3.092 -5.672 -5.935 1.00 90.00 101 VAL A N 1
ATOM 796 C CA . VAL A 1 101 ? -4.393 -5.917 -5.293 1.00 90.00 101 VAL A CA 1
ATOM 797 C C . VAL A 1 101 ? -4.604 -7.408 -5.019 1.00 90.00 101 VAL A C 1
ATOM 799 O O . VAL A 1 101 ? -5.060 -7.764 -3.933 1.00 90.00 101 VAL A O 1
ATOM 802 N N . VAL A 1 102 ? -4.243 -8.287 -5.959 1.00 92.50 102 VAL A N 1
ATOM 803 C CA . VAL A 1 102 ? -4.334 -9.745 -5.766 1.00 92.50 102 VAL A CA 1
ATOM 804 C C . VAL A 1 102 ? -3.386 -10.212 -4.661 1.00 92.50 102 VAL A C 1
ATOM 806 O O . VAL A 1 102 ? -3.813 -10.960 -3.779 1.00 92.50 102 VAL A O 1
ATOM 809 N N . PHE A 1 103 ? -2.136 -9.738 -4.660 1.00 90.56 103 PHE A N 1
ATOM 810 C CA . PHE A 1 103 ? -1.179 -10.032 -3.589 1.00 90.56 103 PHE A CA 1
ATOM 811 C C . PHE A 1 103 ? -1.668 -9.516 -2.231 1.00 90.56 103 PHE A C 1
ATOM 813 O O . PHE A 1 103 ? -1.720 -10.276 -1.267 1.00 90.56 103 PHE A O 1
ATOM 820 N N . GLY A 1 104 ? -2.135 -8.268 -2.166 1.00 88.12 104 GLY A N 1
ATOM 821 C CA . GLY A 1 104 ? -2.670 -7.682 -0.939 1.00 88.12 104 GLY A CA 1
ATOM 822 C C . GLY A 1 104 ? -3.894 -8.430 -0.405 1.00 88.12 104 GLY A C 1
ATOM 823 O O . GLY A 1 104 ? -4.040 -8.587 0.806 1.00 88.12 104 GLY A O 1
ATOM 824 N N . PHE A 1 105 ? -4.760 -8.944 -1.284 1.00 89.06 105 PHE A N 1
ATOM 825 C CA . PHE A 1 105 ? -5.893 -9.774 -0.874 1.00 89.06 105 PHE A CA 1
ATOM 826 C C . PHE A 1 105 ? -5.440 -11.129 -0.319 1.00 89.06 105 PHE A C 1
ATOM 828 O O . PHE A 1 105 ? -5.989 -11.604 0.676 1.00 89.06 105 PHE A O 1
ATOM 835 N N . PHE A 1 106 ? -4.430 -11.744 -0.936 1.00 92.31 106 PHE A N 1
ATOM 836 C CA . PHE A 1 106 ? -3.852 -12.996 -0.459 1.00 92.31 106 PHE A CA 1
ATOM 837 C C . PHE A 1 106 ? -3.259 -12.839 0.948 1.00 92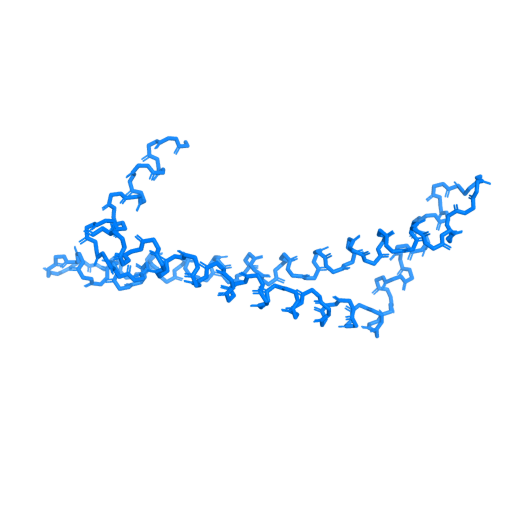.31 106 PHE A C 1
ATOM 839 O O . PHE A 1 106 ? -3.647 -13.575 1.861 1.00 92.31 106 PHE A O 1
ATOM 846 N N . ASP A 1 107 ? -2.416 -11.825 1.146 1.00 88.62 107 ASP A N 1
ATOM 847 C CA . ASP A 1 107 ? -1.795 -11.524 2.438 1.00 88.62 107 ASP A CA 1
ATOM 848 C C . ASP A 1 107 ? -2.851 -11.222 3.513 1.00 88.62 107 ASP A C 1
ATOM 850 O O . ASP A 1 107 ? -2.805 -11.770 4.618 1.00 88.62 107 ASP A O 1
ATOM 854 N N . ALA A 1 108 ? -3.881 -10.437 3.173 1.00 88.00 108 ALA A N 1
ATOM 855 C CA . ALA A 1 108 ? -4.981 -10.129 4.087 1.00 88.00 108 ALA A CA 1
ATOM 856 C C . AL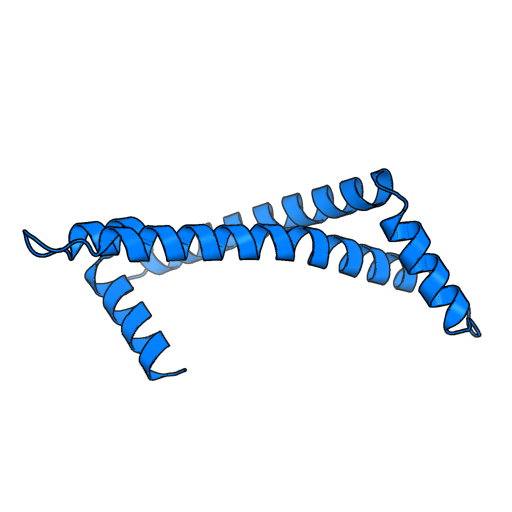A A 1 108 ? -5.738 -11.388 4.550 1.00 88.00 108 ALA A C 1
ATOM 858 O O . ALA A 1 108 ? -6.114 -11.505 5.722 1.00 88.00 108 ALA A O 1
ATOM 859 N N . VAL A 1 109 ? -5.957 -12.354 3.652 1.00 89.06 109 VAL A N 1
ATOM 860 C CA . VAL A 1 109 ? -6.614 -13.626 3.989 1.00 89.06 109 VAL A CA 1
ATOM 861 C C . VAL A 1 109 ? -5.734 -14.477 4.904 1.00 89.06 109 VAL A C 1
ATOM 863 O O . VAL A 1 109 ? -6.243 -15.101 5.843 1.00 89.06 109 VAL A O 1
ATOM 866 N N . GLU A 1 110 ? -4.426 -14.531 4.659 1.00 89.81 110 GLU A N 1
ATOM 867 C CA . GLU A 1 110 ? -3.501 -15.250 5.535 1.00 89.81 110 GLU A CA 1
ATOM 868 C C . GLU A 1 110 ? -3.443 -14.653 6.936 1.00 89.81 110 GLU A C 1
ATOM 870 O O . GLU A 1 110 ? -3.505 -15.389 7.928 1.00 89.81 110 GLU A O 1
ATOM 875 N N . ASP A 1 111 ? -3.365 -13.331 7.028 1.00 86.19 111 ASP A N 1
ATOM 876 C CA . ASP A 1 111 ? -3.318 -12.625 8.300 1.00 86.19 111 ASP A CA 1
ATOM 877 C C . ASP A 1 111 ? -4.613 -12.799 9.085 1.00 86.19 111 ASP A C 1
ATOM 879 O O . ASP A 1 111 ? -4.578 -13.071 10.290 1.00 86.19 111 ASP A O 1
ATOM 883 N N . PHE A 1 112 ? -5.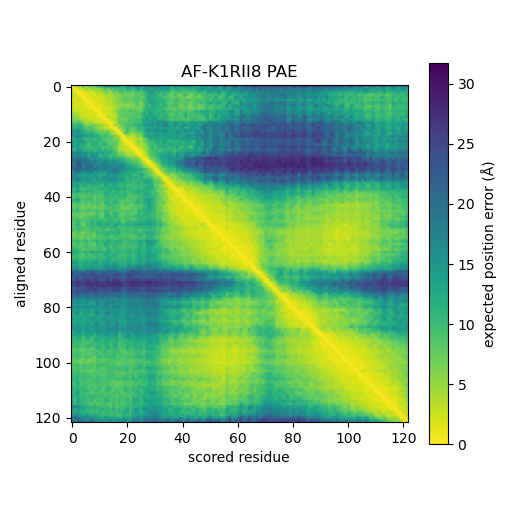761 -12.786 8.405 1.00 85.38 112 PHE A N 1
ATOM 884 C CA . PHE A 1 112 ? -7.039 -13.113 9.028 1.00 85.38 112 PHE A CA 1
ATOM 885 C C . PHE A 1 112 ? -7.060 -14.546 9.585 1.00 85.38 112 PHE A C 1
ATOM 887 O O . PHE A 1 112 ? -7.453 -14.773 10.735 1.00 85.38 112 PHE A O 1
ATOM 894 N N . LYS A 1 113 ? -6.565 -15.530 8.821 1.00 85.88 113 LYS A N 1
ATOM 895 C CA . LYS A 1 113 ? -6.442 -16.923 9.289 1.00 85.88 113 LYS A CA 1
ATOM 896 C C . LYS A 1 113 ? -5.502 -17.037 10.494 1.00 85.88 113 LYS A C 1
ATOM 898 O O . LYS A 1 113 ? -5.820 -17.756 11.445 1.00 85.88 113 LYS A O 1
ATOM 903 N N . LYS A 1 114 ? -4.352 -16.351 10.479 1.00 87.19 114 LYS A N 1
ATOM 904 C CA . LYS A 1 114 ? -3.394 -16.319 11.602 1.00 87.19 114 LYS A CA 1
ATOM 905 C C . LYS A 1 114 ? -4.036 -15.699 12.848 1.00 87.19 114 LYS A C 1
ATOM 907 O O . LYS A 1 114 ? -3.899 -16.258 13.939 1.00 87.19 114 LYS A O 1
ATOM 912 N N . ALA A 1 115 ? -4.787 -14.609 12.689 1.00 80.94 115 ALA A N 1
ATOM 913 C CA . ALA A 1 115 ? -5.503 -13.944 13.775 1.00 80.94 115 ALA A CA 1
ATOM 914 C C . ALA A 1 115 ? -6.563 -14.855 14.419 1.00 80.94 115 ALA A C 1
ATOM 916 O O . ALA A 1 115 ? -6.593 -14.987 15.646 1.00 80.94 115 ALA A O 1
ATOM 917 N N . LEU A 1 116 ? -7.368 -15.555 13.611 1.00 83.31 116 LEU A N 1
ATOM 918 C CA . LEU A 1 116 ? -8.353 -16.523 14.109 1.00 83.31 116 LEU A CA 1
ATOM 919 C C . LEU A 1 116 ? -7.696 -17.672 14.882 1.00 83.31 116 LEU A C 1
ATOM 921 O O . LEU A 1 116 ? -8.108 -17.979 16.001 1.00 83.31 116 LEU A O 1
ATOM 925 N N . LYS A 1 117 ? -6.630 -18.270 14.333 1.00 84.50 117 LYS A N 1
ATOM 926 C CA . LYS A 1 117 ? -5.888 -19.349 15.008 1.00 84.50 117 LYS A CA 1
ATOM 927 C C . LYS A 1 117 ? -5.306 -18.900 16.348 1.00 84.50 117 LYS A C 1
ATOM 929 O O . LYS A 1 117 ? -5.280 -19.689 17.288 1.00 84.50 117 LYS A O 1
ATOM 934 N N . ARG A 1 118 ? -4.841 -17.651 16.452 1.00 80.06 118 ARG A N 1
ATOM 935 C CA . ARG A 1 118 ? -4.323 -17.090 17.707 1.00 80.06 118 ARG A CA 1
ATOM 936 C C . ARG A 1 118 ? -5.426 -16.904 18.746 1.00 80.06 118 ARG A C 1
ATOM 938 O O . ARG A 1 118 ? -5.190 -17.204 19.909 1.00 80.06 118 ARG A O 1
ATOM 945 N N . SER A 1 119 ? -6.613 -16.449 18.339 1.00 74.19 119 SER A N 1
ATOM 946 C CA . SER A 1 119 ? -7.737 -16.268 19.266 1.00 74.19 119 SER A CA 1
ATOM 947 C C . SER A 1 119 ? -8.320 -17.585 19.776 1.00 74.19 119 SER A C 1
ATOM 949 O O . SER A 1 119 ? -8.855 -17.591 20.873 1.00 74.19 119 SER A O 1
ATOM 951 N N . ALA A 1 120 ? -8.245 -18.670 19.001 1.00 75.88 120 ALA A N 1
ATOM 952 C CA . ALA A 1 120 ? -8.751 -19.985 19.406 1.00 75.88 120 ALA A CA 1
ATOM 953 C C . ALA A 1 120 ? -7.803 -20.752 20.351 1.00 75.88 120 ALA A C 1
ATOM 955 O O . ALA A 1 120 ? -8.178 -21.790 20.884 1.00 75.88 120 ALA A O 1
ATOM 956 N N . ARG A 1 121 ? -6.559 -20.279 20.520 1.00 66.75 121 ARG A N 1
ATOM 957 C CA . ARG A 1 121 ? -5.553 -20.862 21.429 1.00 66.75 121 ARG A CA 1
ATOM 958 C C . ARG A 1 121 ? -5.542 -20.217 22.824 1.00 66.75 121 ARG A C 1
ATOM 960 O O . ARG A 1 121 ? -4.738 -20.635 23.652 1.00 66.75 121 ARG A O 1
ATOM 967 N N . LEU A 1 122 ? -6.362 -19.188 23.041 1.00 55.12 122 LEU A N 1
ATOM 968 C CA . LEU A 1 122 ? -6.565 -18.493 24.317 1.00 55.12 122 LEU A CA 1
ATOM 969 C C . LEU A 1 122 ? -7.896 -18.930 24.924 1.00 55.12 122 LEU A C 1
ATOM 971 O O . LEU A 1 122 ? -7.939 -19.047 26.164 1.00 55.12 122 LEU A O 1
#

Solvent-accessible surface area (backbone atoms only — not comparable to full-atom values): 7000 Å² total; per-residue (Å²): 109,72,74,58,54,53,48,53,51,49,50,44,66,74,47,77,45,60,72,61,52,22,52,65,69,72,56,63,98,88,68,80,61,60,60,59,44,52,51,51,51,53,51,53,50,53,50,51,63,56,46,50,56,54,55,14,57,52,50,49,52,50,46,43,52,73,72,50,74,67,51,94,83,72,49,76,68,58,55,52,50,53,52,51,52,47,73,71,31,66,68,64,50,49,53,35,30,52,51,47,52,53,52,53,50,52,52,52,52,50,51,50,53,53,51,52,58,55,61,76,76,109

Secondary structure (DSSP, 8-state):
-HHHHHHHHHHHHHH-S-HHHHHHHS--TT--THHHHHHHHHHHHHHHHHHHHHHHHHHHHHHHHHTT-S-TT--HHHHHHHHHHHHT-HHHHHHHHHHHHHHHHHHHHHHHHHHHHHHTT-

pLDDT: mean 74.2, std 12.72, range [44.56, 92.5]

Radius of gyration: 21.27 Å; Cα contacts (8 Å, |Δi|>4): 46; chains: 1; bounding box: 52×34×47 Å

Mean predicted aligned error: 11.03 Å

Organism: NCBI:txid408170

Foldseek 3Di:
DVVVVVVVVVLCVVQVDPQLSSQVVPDDPPDPCSVVSVVVVVVVVVVVVVVLLVVLVVVVLVVCVVVPVPPPPDDPVVVVVVSVVCVVDVPSSVVSSVVSVVVVVVVVVVVVVVVVVVVVVD

Sequence (122 aa):
GIPVLTMELAVGRASRKSAVLSYKTLEKPKSKWHIHGWLCMIGCYLLMMFYTPVSAWMLDYFYKFATGTFKSGMNSEQVSGVFNNLMASPVEMIIWLAIIVVFGFFDAVEDFKKALKRSARL

InterPro domains:
  IPR000175 Sodium:neurotransmitter symporter [PS50267] (1-122)
  IPR000175 Sodium:neurotransmitter symporter [PTHR42948] (1-112)
  IPR037272 Sodium:neurotransmitter symporter superfamily [SSF161070] (1-114)